Protein AF-A0A821QEH6-F1 (afdb_monomer)

Sequence (62 aa):
EDNEVPTHRHIAIHPRGKDLQIISILHTHCDPMIYPLLFPRGDEGWHQDLEKIDQSRKRTRI

Solvent-accessible surface area (backbone atoms only — not comparable to full-atom values): 4284 Å² total; per-residue (Å²): 134,85,87,71,72,71,92,72,58,69,46,80,46,73,52,90,97,53,70,79,42,77,43,52,69,83,38,37,53,44,54,13,71,76,37,45,90,83,20,80,83,54,51,75,44,76,51,93,84,65,76,86,79,84,73,88,67,84,79,78,83,130

Radius of gyration: 17.46 Å; Cα contacts (8 Å, |Δi|>4): 50; chains: 1; bounding box: 44×30×52 Å

Structure (mmCIF, N/CA/C/O backbone):
data_AF-A0A821QEH6-F1
#
_entry.id   AF-A0A821QEH6-F1
#
loop_
_atom_site.group_PDB
_atom_site.id
_atom_site.type_symbol
_atom_site.label_atom_id
_atom_site.label_alt_id
_atom_site.label_comp_id
_atom_site.label_asym_id
_atom_site.label_entity_id
_atom_site.label_seq_id
_atom_site.pdbx_PDB_ins_code
_atom_site.Cartn_x
_atom_site.Cartn_y
_atom_site.Cartn_z
_atom_site.occupancy
_atom_site.B_iso_or_equiv
_atom_site.auth_seq_id
_atom_site.auth_comp_id
_atom_site.auth_asym_id
_atom_site.auth_atom_id
_atom_site.pdbx_PDB_model_num
ATOM 1 N N . GLU A 1 1 ? 27.272 15.577 -18.024 1.00 43.91 1 GLU A N 1
ATOM 2 C CA . GLU A 1 1 ? 26.377 14.568 -18.611 1.00 43.91 1 GLU A CA 1
ATOM 3 C C . GLU A 1 1 ? 25.603 13.921 -17.469 1.00 43.91 1 GLU A C 1
ATOM 5 O O . GLU A 1 1 ? 26.191 13.232 -16.647 1.00 43.91 1 GLU A O 1
ATOM 10 N N . ASP A 1 2 ? 24.355 14.364 -17.319 1.00 55.56 2 ASP A N 1
ATOM 11 C CA . ASP A 1 2 ? 23.193 13.748 -16.658 1.00 55.56 2 ASP A CA 1
ATOM 12 C C . ASP A 1 2 ? 23.406 12.845 -15.432 1.00 55.56 2 ASP A C 1
ATOM 14 O O . ASP A 1 2 ? 23.151 11.646 -15.447 1.00 55.56 2 ASP A O 1
ATOM 18 N N . ASN A 1 3 ? 23.745 13.478 -14.305 1.00 61.03 3 ASN A N 1
ATOM 19 C CA . ASN A 1 3 ? 23.571 12.930 -12.952 1.00 61.03 3 ASN A CA 1
ATOM 20 C C . ASN A 1 3 ? 22.118 13.110 -12.452 1.00 61.03 3 ASN A C 1
ATOM 22 O O . ASN A 1 3 ? 21.885 13.495 -11.303 1.00 61.03 3 ASN A O 1
ATOM 26 N N . GLU A 1 4 ? 21.120 12.908 -13.313 1.00 67.81 4 GLU A N 1
ATOM 27 C CA . GLU A 1 4 ? 19.726 13.099 -12.918 1.00 67.81 4 GLU A CA 1
ATOM 28 C C . GLU A 1 4 ? 19.250 11.873 -12.128 1.00 6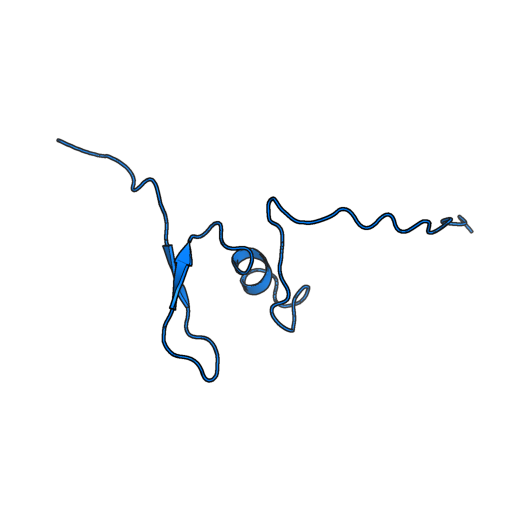7.81 4 GLU A C 1
ATOM 30 O O . GLU A 1 4 ? 19.121 10.765 -12.651 1.00 67.81 4 GLU A O 1
ATOM 35 N N . VAL A 1 5 ? 19.044 12.051 -10.819 1.00 68.50 5 VAL A N 1
ATOM 36 C CA . VAL A 1 5 ? 18.455 11.009 -9.972 1.00 68.50 5 VAL A CA 1
ATOM 37 C C . VAL A 1 5 ? 17.067 10.698 -10.535 1.00 68.50 5 VAL A C 1
ATOM 39 O O . VAL A 1 5 ? 16.273 11.631 -10.666 1.00 68.50 5 VAL A O 1
ATOM 42 N N . PRO A 1 6 ? 16.740 9.424 -10.831 1.00 70.06 6 PRO A N 1
ATOM 43 C CA . PRO A 1 6 ? 15.454 9.077 -11.417 1.00 70.06 6 PRO A CA 1
ATOM 44 C C . PRO A 1 6 ? 14.307 9.666 -10.595 1.00 70.06 6 PRO A C 1
ATOM 46 O O . PRO A 1 6 ? 14.169 9.373 -9.402 1.00 70.06 6 PRO A O 1
ATOM 49 N N . THR A 1 7 ? 13.491 10.506 -11.237 1.00 69.94 7 THR A N 1
ATOM 50 C CA . THR A 1 7 ? 12.372 11.223 -10.604 1.00 69.94 7 THR A CA 1
ATOM 51 C C . THR A 1 7 ? 11.358 10.260 -9.988 1.00 69.94 7 THR A C 1
ATOM 53 O O . THR A 1 7 ? 10.728 10.570 -8.980 1.00 69.94 7 THR A O 1
ATOM 56 N N . HIS A 1 8 ? 11.233 9.062 -10.564 1.00 77.00 8 HIS A N 1
ATOM 57 C CA . HIS A 1 8 ? 10.305 8.030 -10.128 1.00 77.00 8 HIS A CA 1
ATOM 58 C C . HIS A 1 8 ? 11.084 6.813 -9.640 1.00 77.00 8 HIS A C 1
ATOM 60 O O . HIS A 1 8 ? 11.844 6.193 -10.384 1.00 77.00 8 HIS A O 1
ATOM 66 N N . ARG A 1 9 ? 10.896 6.475 -8.363 1.00 88.19 9 ARG A N 1
ATOM 67 C CA . ARG A 1 9 ? 11.447 5.260 -7.762 1.00 88.19 9 ARG A CA 1
ATOM 68 C C . ARG A 1 9 ? 10.361 4.196 -7.745 1.00 88.19 9 ARG A C 1
ATOM 70 O O . ARG A 1 9 ? 9.250 4.443 -7.276 1.00 88.19 9 ARG A O 1
ATOM 77 N N . HIS A 1 10 ? 10.704 3.013 -8.233 1.00 91.50 10 HIS A N 1
ATOM 78 C CA . HIS A 1 10 ? 9.812 1.864 -8.270 1.00 91.50 10 HIS A CA 1
ATOM 79 C C . HIS A 1 10 ? 10.384 0.709 -7.452 1.00 91.50 10 HIS A C 1
ATOM 81 O O . HIS A 1 10 ? 11.596 0.615 -7.256 1.00 91.50 10 HIS A O 1
ATOM 87 N N . ILE A 1 11 ? 9.501 -0.174 -6.997 1.00 91.31 11 ILE A N 1
ATOM 88 C CA . ILE A 1 11 ? 9.836 -1.417 -6.306 1.00 91.31 11 ILE A CA 1
ATOM 89 C C . ILE A 1 11 ? 9.123 -2.583 -6.985 1.00 91.31 11 ILE A C 1
ATOM 91 O O . ILE A 1 11 ? 7.985 -2.453 -7.438 1.00 91.31 11 ILE A O 1
ATOM 95 N N . ALA A 1 12 ? 9.799 -3.726 -7.057 1.00 93.06 12 ALA A N 1
ATOM 96 C CA . ALA A 1 12 ? 9.201 -4.968 -7.521 1.00 93.06 12 ALA A CA 1
ATOM 97 C C . ALA A 1 12 ? 8.612 -5.723 -6.323 1.00 93.06 12 ALA A C 1
ATOM 99 O O . ALA A 1 12 ? 9.289 -5.924 -5.315 1.00 93.06 12 ALA A O 1
ATOM 100 N N . ILE A 1 13 ? 7.358 -6.141 -6.440 1.00 91.81 13 ILE A N 1
ATOM 101 C CA . ILE A 1 13 ? 6.632 -6.898 -5.424 1.00 91.81 13 ILE A CA 1
ATOM 102 C C . ILE A 1 13 ? 6.117 -8.202 -6.028 1.00 91.81 13 ILE A C 1
ATOM 104 O O . ILE A 1 13 ? 5.740 -8.258 -7.197 1.00 91.81 13 ILE A O 1
ATOM 108 N N . HIS A 1 14 ? 6.083 -9.259 -5.221 1.00 93.00 14 HIS A N 1
ATOM 109 C CA . HIS A 1 14 ? 5.562 -10.563 -5.626 1.00 93.00 14 HIS A CA 1
ATOM 110 C C . HIS A 1 14 ? 4.415 -10.971 -4.689 1.00 93.00 14 HIS A C 1
ATOM 112 O O . HIS A 1 14 ? 4.656 -11.603 -3.654 1.00 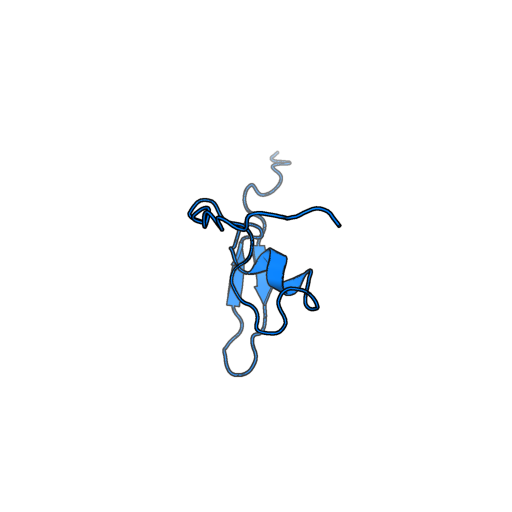93.00 14 HIS A O 1
ATOM 118 N N . PRO A 1 15 ? 3.167 -10.556 -4.980 1.00 88.38 15 PRO A N 1
ATOM 119 C CA . PRO A 1 15 ? 2.022 -10.893 -4.146 1.00 88.38 15 PRO A CA 1
ATOM 120 C C . PRO A 1 15 ? 1.709 -12.389 -4.220 1.00 88.38 15 PRO A C 1
ATOM 122 O O . PRO A 1 15 ? 1.853 -13.025 -5.261 1.00 88.38 15 PRO A O 1
ATOM 125 N N . ARG A 1 16 ? 1.204 -12.966 -3.125 1.00 89.81 16 ARG A N 1
ATOM 126 C CA . ARG A 1 16 ? 0.786 -14.376 -3.126 1.00 89.81 16 ARG A CA 1
ATOM 127 C C . ARG A 1 16 ? -0.343 -14.600 -4.136 1.00 89.81 16 ARG A C 1
ATOM 129 O O . ARG A 1 16 ? -1.379 -13.946 -4.050 1.00 89.81 16 ARG A O 1
ATOM 136 N N . GLY A 1 17 ? -0.152 -15.556 -5.044 1.00 92.44 17 GLY A N 1
ATOM 137 C CA . GLY A 1 17 ? -1.159 -15.940 -6.039 1.00 92.44 17 GLY A CA 1
ATOM 138 C C . GLY A 1 17 ? -1.340 -14.942 -7.186 1.00 92.44 17 GLY A C 1
ATOM 139 O O . GLY A 1 17 ? -2.337 -15.031 -7.898 1.00 92.44 17 GLY A O 1
ATOM 140 N N . LYS A 1 18 ? -0.415 -13.991 -7.356 1.00 91.19 18 LYS A N 1
ATOM 141 C CA . LYS A 1 18 ? -0.369 -13.078 -8.502 1.00 91.19 18 LYS A CA 1
ATOM 142 C C . LYS A 1 18 ? 1.039 -13.066 -9.091 1.00 91.19 18 LYS A C 1
ATOM 144 O O . LYS A 1 18 ? 1.995 -13.461 -8.430 1.00 91.19 18 LYS A O 1
ATOM 149 N N . ASP A 1 19 ? 1.150 -12.576 -10.317 1.00 96.12 19 ASP A N 1
ATOM 150 C CA . ASP A 1 19 ? 2.444 -12.370 -10.960 1.00 96.12 19 ASP A CA 1
ATOM 151 C C . ASP A 1 19 ? 3.242 -11.238 -10.302 1.00 96.12 19 ASP A C 1
ATOM 153 O O . ASP A 1 19 ? 2.717 -10.445 -9.513 1.00 96.12 19 ASP A O 1
ATOM 157 N N . LEU A 1 20 ? 4.529 -11.164 -10.653 1.00 95.25 20 LEU A N 1
ATOM 158 C CA . LEU A 1 20 ? 5.409 -10.063 -10.274 1.00 95.25 20 LEU A CA 1
ATOM 159 C C . LEU A 1 20 ? 4.817 -8.728 -10.749 1.00 95.25 20 LEU A C 1
ATOM 161 O O . LEU A 1 20 ? 4.470 -8.572 -11.918 1.00 95.25 20 LEU A O 1
ATOM 165 N N . GLN A 1 21 ? 4.747 -7.754 -9.849 1.00 93.88 21 GLN A N 1
ATOM 166 C CA . GLN A 1 21 ? 4.259 -6.408 -10.139 1.00 93.88 21 GLN A CA 1
ATOM 167 C C . GLN A 1 21 ? 5.338 -5.387 -9.802 1.00 93.88 21 GLN A C 1
ATOM 169 O O . GLN A 1 21 ? 6.119 -5.578 -8.872 1.00 93.88 21 GLN A O 1
ATOM 174 N N . ILE A 1 22 ? 5.380 -4.289 -10.550 1.00 93.44 22 ILE A N 1
ATOM 175 C CA . ILE A 1 22 ? 6.266 -3.157 -10.276 1.00 93.44 22 ILE A CA 1
ATOM 176 C C . ILE A 1 22 ? 5.382 -1.973 -9.910 1.00 93.44 22 ILE A C 1
ATOM 178 O O . ILE A 1 22 ? 4.527 -1.575 -10.699 1.00 93.44 22 ILE A O 1
ATOM 182 N N . ILE A 1 23 ? 5.583 -1.418 -8.719 1.00 91.94 23 ILE A N 1
ATOM 183 C CA . ILE A 1 23 ? 4.796 -0.292 -8.210 1.00 91.94 23 ILE A CA 1
ATOM 184 C C . ILE A 1 23 ? 5.699 0.893 -7.869 1.00 91.94 23 ILE A C 1
ATOM 186 O O . ILE A 1 23 ? 6.883 0.732 -7.581 1.00 91.94 23 ILE A O 1
ATOM 190 N N . SER A 1 24 ? 5.151 2.107 -7.929 1.00 91.00 24 SER A N 1
ATOM 191 C CA . SER A 1 24 ? 5.820 3.309 -7.412 1.00 91.00 24 SER A CA 1
ATOM 192 C C . SER A 1 24 ? 5.987 3.220 -5.896 1.00 91.00 24 SER A C 1
ATOM 194 O O . SER A 1 24 ? 5.1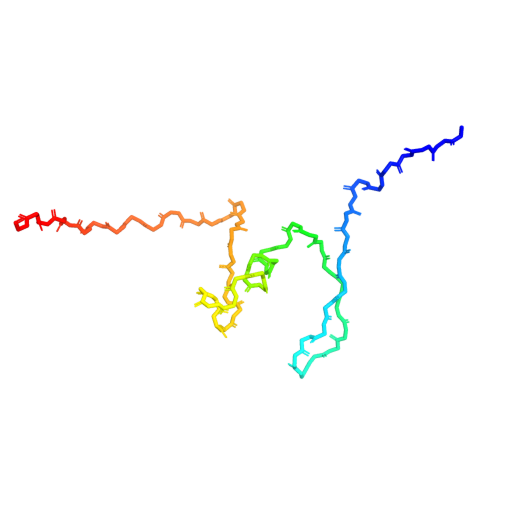17 2.679 -5.219 1.00 91.00 24 SER A O 1
ATOM 196 N N . ILE A 1 25 ? 7.046 3.821 -5.350 1.00 88.62 25 ILE A N 1
ATOM 197 C CA . ILE A 1 25 ? 7.187 3.995 -3.893 1.00 88.62 25 ILE A CA 1
ATOM 198 C C . ILE A 1 25 ? 6.071 4.853 -3.276 1.00 88.62 25 ILE A C 1
ATOM 200 O O . ILE A 1 25 ? 5.897 4.843 -2.064 1.00 88.62 25 ILE A O 1
ATOM 204 N N . LEU A 1 26 ? 5.338 5.609 -4.100 1.00 88.62 26 LEU A N 1
ATOM 205 C CA . LEU A 1 26 ? 4.199 6.432 -3.685 1.00 88.62 26 LEU A CA 1
ATOM 206 C C . LEU A 1 26 ? 2.864 5.676 -3.774 1.00 88.62 26 LEU A C 1
ATOM 208 O O . LEU A 1 26 ? 1.805 6.286 -3.650 1.00 88.62 26 LEU A O 1
ATOM 212 N N . HIS A 1 27 ? 2.886 4.371 -4.056 1.00 91.12 27 HIS A N 1
ATOM 213 C CA . HIS A 1 27 ? 1.663 3.582 -4.110 1.00 91.12 27 HIS A CA 1
ATOM 214 C C . HIS A 1 27 ? 1.046 3.459 -2.715 1.00 91.12 27 HIS A C 1
ATOM 216 O O . HIS A 1 27 ? 1.741 3.219 -1.731 1.00 91.12 27 HIS A O 1
ATOM 222 N N . THR A 1 28 ? -0.282 3.477 -2.658 1.00 91.50 28 THR A N 1
ATOM 223 C CA . THR A 1 28 ? -1.100 3.311 -1.443 1.00 91.50 28 THR A CA 1
ATOM 224 C C . THR A 1 28 ? -0.805 2.029 -0.641 1.00 91.50 28 THR A C 1
ATOM 226 O O . THR A 1 28 ? -1.145 1.933 0.534 1.00 91.50 28 THR A O 1
ATOM 229 N N . HIS A 1 29 ? -0.157 1.032 -1.256 1.00 90.88 29 HIS A N 1
ATOM 230 C CA . HIS A 1 29 ? 0.184 -0.252 -0.642 1.00 90.88 29 HIS A CA 1
ATOM 231 C C . HIS A 1 29 ? 1.623 -0.300 -0.121 1.00 90.88 29 HIS A C 1
ATOM 233 O O . HIS A 1 29 ? 2.000 -1.287 0.510 1.00 90.88 29 HIS A O 1
ATOM 239 N N . CYS A 1 30 ? 2.421 0.752 -0.321 1.00 90.38 30 CYS A N 1
ATOM 240 C CA . CYS A 1 30 ? 3.779 0.813 0.208 1.00 90.38 30 CYS A CA 1
ATOM 241 C C . CYS A 1 30 ? 3.800 0.819 1.740 1.00 90.38 30 CYS A C 1
ATOM 243 O O . CYS A 1 30 ? 4.427 -0.068 2.317 1.00 90.38 30 CYS A O 1
ATOM 245 N N . ASP A 1 31 ? 3.076 1.723 2.410 1.00 89.12 31 ASP A N 1
ATOM 246 C CA . ASP A 1 31 ? 3.060 1.756 3.884 1.00 89.12 31 ASP A CA 1
ATOM 247 C C . ASP A 1 31 ? 2.562 0.440 4.512 1.00 89.12 31 ASP A C 1
ATOM 249 O O . ASP A 1 31 ? 3.211 -0.063 5.433 1.00 89.12 31 ASP A O 1
ATOM 253 N N . PRO A 1 32 ? 1.484 -0.190 4.009 1.00 91.31 32 PRO A N 1
ATOM 254 C CA . PRO A 1 32 ? 1.019 -1.489 4.492 1.00 91.31 32 PRO A CA 1
ATOM 255 C C . PRO A 1 32 ? 2.081 -2.588 4.485 1.00 91.31 32 PRO A C 1
ATOM 257 O O . PRO A 1 32 ? 2.153 -3.389 5.417 1.00 91.31 32 PRO A O 1
ATOM 260 N N . MET A 1 33 ? 2.936 -2.612 3.460 1.00 88.81 33 MET A N 1
ATOM 261 C CA . MET A 1 33 ? 4.031 -3.579 3.369 1.00 88.81 33 MET A CA 1
ATOM 262 C C . MET A 1 33 ? 5.165 -3.287 4.361 1.00 88.81 33 MET A C 1
ATOM 264 O O . MET A 1 33 ? 5.828 -4.221 4.809 1.00 88.81 33 MET A O 1
ATOM 268 N N . ILE A 1 34 ? 5.387 -2.016 4.716 1.00 88.75 34 ILE A N 1
ATOM 269 C CA . ILE A 1 34 ? 6.394 -1.597 5.708 1.00 88.75 34 ILE A CA 1
ATOM 270 C C . ILE A 1 34 ? 5.896 -1.813 7.142 1.00 88.75 34 ILE A C 1
ATOM 272 O O . ILE A 1 34 ? 6.693 -2.125 8.031 1.00 88.75 34 ILE A O 1
ATOM 276 N N . TYR A 1 35 ? 4.580 -1.743 7.368 1.00 90.25 35 TYR A N 1
ATOM 277 C CA . TYR A 1 35 ? 3.960 -1.911 8.685 1.00 90.25 35 TYR A CA 1
ATOM 278 C C . TYR A 1 35 ? 2.994 -3.115 8.774 1.00 90.25 35 TYR A C 1
ATOM 280 O O . TYR A 1 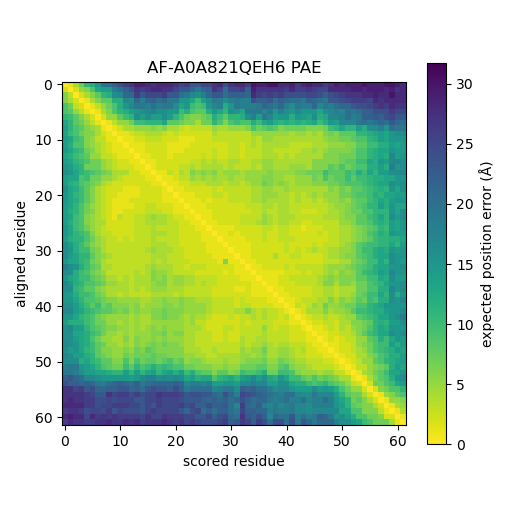35 ? 1.819 -2.929 9.108 1.00 90.25 35 TYR A O 1
ATOM 288 N N . PRO A 1 36 ? 3.458 -4.372 8.595 1.00 87.38 36 PRO A N 1
ATOM 289 C CA . PRO A 1 36 ? 2.581 -5.551 8.575 1.00 87.38 36 PRO A CA 1
ATOM 290 C C . PRO A 1 36 ? 1.718 -5.747 9.829 1.00 87.38 36 PRO A C 1
ATOM 292 O O . PRO A 1 36 ? 0.639 -6.323 9.751 1.00 87.38 36 PRO A O 1
ATOM 295 N N . LEU A 1 37 ? 2.178 -5.275 10.995 1.00 92.25 37 LEU A N 1
ATOM 296 C CA . LEU A 1 37 ? 1.411 -5.358 12.245 1.00 92.25 37 LEU A CA 1
ATOM 297 C C . LEU A 1 37 ? 0.165 -4.463 12.235 1.00 92.25 37 LEU A C 1
ATOM 299 O O . LEU A 1 37 ? -0.835 -4.805 12.860 1.00 92.25 37 LEU A O 1
ATOM 303 N N . LEU A 1 38 ? 0.233 -3.325 11.542 1.00 90.12 38 LEU A N 1
ATOM 304 C CA . LEU A 1 38 ? -0.886 -2.392 11.400 1.00 90.12 38 LEU A CA 1
ATOM 305 C C . LEU A 1 38 ? -1.797 -2.791 10.233 1.00 90.12 38 LEU A C 1
ATOM 307 O O . LEU A 1 38 ? -3.007 -2.602 10.316 1.00 90.12 38 LEU A O 1
ATOM 311 N N . PHE A 1 39 ? -1.224 -3.397 9.189 1.00 90.69 39 PHE A N 1
ATOM 312 C CA . PHE A 1 39 ? -1.923 -3.788 7.965 1.00 90.69 39 PHE A CA 1
ATOM 313 C C . PHE A 1 39 ? -1.758 -5.288 7.670 1.00 90.69 39 PHE A C 1
ATOM 315 O O . PHE A 1 39 ? -1.192 -5.670 6.644 1.00 90.69 39 PHE A O 1
ATOM 322 N N . PRO A 1 40 ? -2.279 -6.185 8.525 1.00 88.25 40 PRO A N 1
ATOM 323 C CA . PRO A 1 40 ? -2.052 -7.627 8.393 1.00 88.25 40 PRO A CA 1
ATOM 324 C C . PRO A 1 40 ? -2.647 -8.230 7.112 1.00 88.25 40 PRO A C 1
ATOM 326 O O . PRO A 1 40 ? -2.263 -9.326 6.703 1.00 88.25 40 PRO A O 1
ATOM 329 N N . ARG A 1 41 ? -3.597 -7.530 6.480 1.00 87.31 41 ARG A N 1
ATOM 330 C CA . ARG A 1 41 ? -4.227 -7.933 5.216 1.00 87.31 41 ARG A CA 1
ATOM 331 C C . ARG A 1 41 ? -3.782 -7.108 4.007 1.00 87.31 41 ARG A C 1
ATOM 333 O O . ARG A 1 41 ? -4.230 -7.405 2.905 1.00 87.31 41 ARG A O 1
ATOM 340 N N . GLY A 1 42 ? -2.888 -6.136 4.192 1.00 83.75 42 GLY A N 1
ATOM 341 C CA . GLY A 1 42 ? -2.454 -5.243 3.117 1.00 83.75 42 GLY A CA 1
ATOM 342 C C . 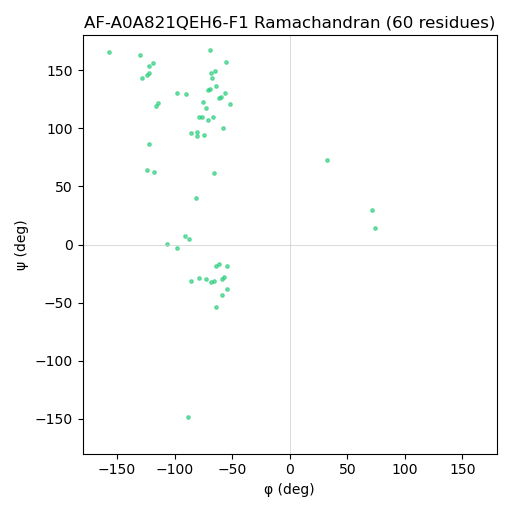GLY A 1 42 ? -3.518 -4.229 2.6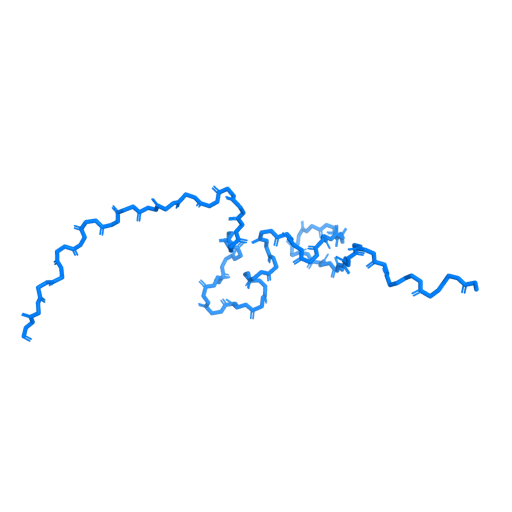89 1.00 83.75 42 GLY A C 1
ATOM 343 O O . GLY A 1 42 ? -3.544 -3.848 1.522 1.00 83.75 42 GLY A O 1
ATOM 344 N N . ASP A 1 43 ? -4.396 -3.822 3.616 1.00 89.31 43 ASP A N 1
ATOM 345 C CA . ASP A 1 43 ? -5.337 -2.711 3.409 1.00 89.31 43 ASP A CA 1
ATOM 346 C C . ASP A 1 43 ? -4.572 -1.441 3.001 1.00 89.31 43 ASP A C 1
ATOM 348 O O . ASP A 1 43 ? -3.386 -1.333 3.287 1.00 89.31 43 ASP A O 1
ATOM 352 N N . GLU A 1 44 ? -5.214 -0.483 2.334 1.00 90.00 44 GLU A N 1
ATOM 353 C CA . GLU A 1 44 ? -4.536 0.736 1.874 1.00 90.00 44 GLU A CA 1
ATOM 354 C C . GLU A 1 44 ? -4.011 1.589 3.036 1.00 90.00 44 GLU A C 1
ATOM 356 O O . GLU A 1 44 ? -4.686 1.801 4.046 1.00 90.00 44 GLU A O 1
ATOM 361 N N . GLY A 1 45 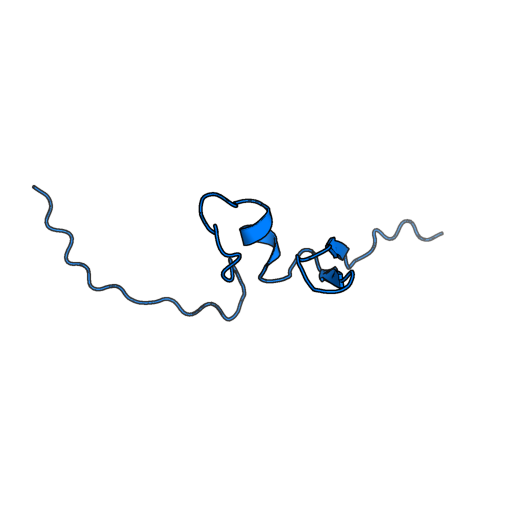? -2.780 2.074 2.874 1.00 88.06 45 GLY A N 1
ATOM 362 C CA . GLY A 1 45 ? -2.149 3.021 3.779 1.00 88.06 45 GLY A CA 1
ATOM 363 C C . GLY A 1 45 ? -2.460 4.463 3.402 1.00 88.06 45 GLY A C 1
ATOM 364 O O . GLY A 1 45 ? -3.528 4.786 2.869 1.00 88.06 45 GLY A O 1
ATOM 365 N N . TRP A 1 46 ? -1.509 5.351 3.685 1.00 85.81 46 TRP A N 1
ATOM 366 C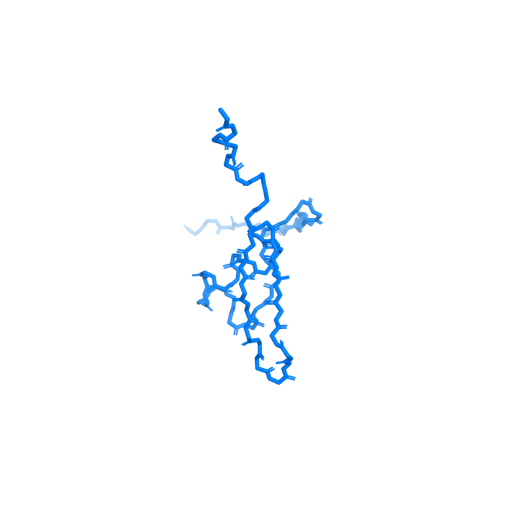 CA . TRP A 1 46 ? -1.680 6.763 3.392 1.00 85.81 46 TRP A CA 1
ATOM 367 C C . TRP A 1 46 ? -1.659 7.014 1.879 1.00 85.81 46 TRP A C 1
ATOM 369 O O . TRP A 1 46 ? -0.808 6.502 1.153 1.00 85.81 46 TRP A O 1
ATOM 379 N N . HIS A 1 47 ? -2.610 7.817 1.405 1.00 88.62 47 HIS A N 1
ATOM 380 C CA . HIS A 1 47 ? -2.683 8.292 0.027 1.00 88.62 47 HIS A CA 1
ATOM 381 C C . HIS A 1 47 ? -3.507 9.583 -0.050 1.00 88.62 47 HIS A C 1
ATOM 383 O O . HIS A 1 47 ? -4.186 9.949 0.909 1.00 88.62 47 HIS A O 1
ATOM 389 N N . GLN A 1 48 ? -3.419 10.301 -1.173 1.00 87.81 48 GLN A N 1
ATOM 390 C CA . GLN A 1 48 ? -4.012 11.640 -1.316 1.00 87.81 48 GLN A CA 1
ATOM 391 C C . GLN A 1 48 ? -5.545 11.635 -1.250 1.00 87.81 48 GLN A C 1
ATOM 393 O O . GLN A 1 48 ? -6.126 12.586 -0.734 1.00 87.81 48 GLN A O 1
ATOM 398 N N . ASP A 1 49 ? -6.175 10.554 -1.708 1.00 89.88 49 ASP A N 1
ATOM 399 C CA . ASP A 1 49 ? -7.634 10.401 -1.733 1.00 89.88 49 ASP A CA 1
ATOM 400 C C . ASP A 1 49 ? -8.208 9.820 -0.426 1.00 89.88 49 ASP A C 1
ATOM 402 O O . ASP A 1 49 ? -9.407 9.562 -0.332 1.00 89.88 49 ASP A O 1
ATOM 406 N N . LEU A 1 50 ? -7.373 9.620 0.603 1.00 88.38 50 LEU A N 1
ATOM 407 C CA . LEU A 1 50 ? -7.807 9.039 1.869 1.00 88.38 50 LEU A CA 1
ATOM 408 C C . LEU A 1 50 ? -8.782 9.983 2.593 1.00 88.38 50 LEU A C 1
ATOM 410 O O . LEU A 1 50 ? -8.394 11.021 3.139 1.00 88.38 50 LEU A O 1
ATOM 414 N N . GLU A 1 51 ? -10.053 9.592 2.659 1.00 89.75 51 GLU A N 1
ATOM 415 C CA . GLU A 1 51 ? -11.076 10.371 3.350 1.00 89.75 51 GLU A CA 1
ATOM 416 C C . GLU A 1 51 ? -10.906 10.327 4.875 1.00 89.75 51 GLU A C 1
ATOM 418 O O . GLU A 1 51 ? -10.777 9.272 5.507 1.00 89.75 51 GLU A O 1
ATOM 423 N N . LYS A 1 52 ? -10.973 11.504 5.507 1.00 85.31 52 LYS A N 1
ATOM 424 C CA . LYS A 1 52 ? -11.013 11.600 6.966 1.00 85.31 52 LYS A CA 1
ATOM 425 C C . LYS A 1 52 ? -12.371 11.114 7.473 1.00 85.31 52 LYS A C 1
ATOM 427 O O . LYS A 1 52 ? -13.363 11.836 7.410 1.00 85.31 52 LYS A O 1
ATOM 432 N N . ILE A 1 53 ? -12.387 9.935 8.085 1.00 82.06 53 ILE A N 1
ATOM 433 C CA . ILE A 1 53 ? -13.565 9.429 8.792 1.00 82.06 53 ILE A CA 1
ATOM 434 C C . ILE A 1 53 ? -13.684 10.164 10.134 1.00 82.06 53 ILE A C 1
ATOM 436 O O . ILE A 1 53 ? -12.879 9.944 11.045 1.00 82.06 53 ILE A O 1
ATOM 440 N N . ASP A 1 54 ? -14.683 11.038 10.277 1.00 77.88 54 ASP A N 1
ATOM 441 C CA . ASP A 1 54 ? -14.951 11.711 11.550 1.00 77.88 54 ASP A CA 1
ATOM 442 C C . ASP A 1 54 ? -15.601 10.735 12.540 1.00 77.88 54 ASP A C 1
ATOM 444 O O . ASP A 1 54 ? -16.809 10.497 12.555 1.00 77.88 54 ASP A O 1
ATOM 44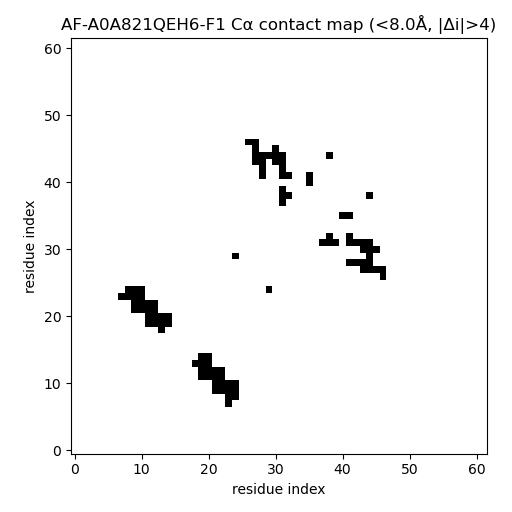8 N N . GLN A 1 55 ? -14.775 10.106 13.371 1.00 71.94 55 GLN A N 1
ATOM 449 C CA . GLN A 1 55 ? -15.256 9.291 14.478 1.00 71.94 55 GLN A CA 1
ATOM 450 C C . GLN A 1 55 ? -15.626 10.242 15.624 1.00 71.94 55 GLN A C 1
ATOM 452 O O . GLN A 1 55 ? -14.761 10.607 16.422 1.00 71.94 55 GLN A O 1
ATOM 457 N N . SER A 1 56 ? -16.911 10.601 15.743 1.00 69.56 56 SER A N 1
ATOM 458 C CA . SER A 1 56 ? -17.492 11.286 16.916 1.00 69.56 56 SER A CA 1
ATOM 459 C C . SER A 1 56 ? -17.464 10.376 18.154 1.00 69.56 56 SER A C 1
ATOM 461 O O . SER A 1 56 ? -18.476 9.970 18.726 1.00 69.56 56 SER A O 1
ATOM 463 N N . ARG A 1 57 ? -16.265 9.979 18.573 1.00 68.19 57 ARG A N 1
ATOM 464 C CA . ARG A 1 57 ? -16.042 9.280 19.830 1.00 68.19 57 ARG A CA 1
ATOM 465 C C . ARG A 1 57 ? -15.886 10.353 20.888 1.00 68.19 57 ARG A C 1
ATOM 467 O O . ARG A 1 57 ? -14.800 10.898 21.076 1.00 68.19 57 ARG A O 1
ATOM 474 N N . LYS A 1 58 ? -16.982 10.656 21.590 1.00 68.75 58 LYS A N 1
ATOM 475 C CA . LYS A 1 58 ? -16.923 11.404 22.850 1.00 68.75 58 LYS A CA 1
ATOM 476 C C . LYS A 1 58 ? -16.026 10.619 23.803 1.00 68.75 58 LYS A C 1
ATOM 478 O O . LYS A 1 58 ? -16.421 9.597 24.356 1.00 68.75 58 LYS A O 1
ATOM 483 N N . ARG A 1 59 ? -14.776 11.055 23.917 1.00 71.62 59 ARG A N 1
ATOM 484 C CA . ARG A 1 59 ? -13.772 10.424 24.764 1.00 71.62 59 ARG A CA 1
ATOM 485 C C . ARG A 1 59 ? -14.014 10.916 26.186 1.00 71.62 59 ARG A C 1
ATOM 487 O O . ARG A 1 59 ? -13.555 11.992 26.555 1.00 71.62 59 ARG A O 1
ATOM 494 N N . THR A 1 60 ? -14.788 10.169 26.964 1.00 66.75 60 THR A N 1
ATOM 495 C CA . THR A 1 60 ? -14.976 10.479 28.384 1.00 66.75 60 THR A CA 1
ATOM 496 C C . THR A 1 60 ? -13.691 10.115 29.117 1.00 66.75 60 THR A C 1
ATOM 498 O O . THR A 1 60 ? -13.255 8.964 29.080 1.00 66.75 60 THR A O 1
ATOM 501 N N . ARG A 1 61 ? -13.040 11.109 29.723 1.00 73.88 61 ARG A N 1
ATOM 502 C CA . ARG A 1 61 ? -11.883 10.892 30.595 1.00 73.88 61 ARG A CA 1
ATOM 503 C C . ARG A 1 61 ? -12.415 10.335 31.921 1.00 73.88 61 ARG A C 1
ATOM 505 O O . ARG A 1 61 ? -13.296 10.967 32.498 1.00 73.88 61 ARG A O 1
ATOM 512 N N . ILE A 1 62 ? -11.938 9.158 32.332 1.00 65.31 62 ILE A N 1
ATOM 513 C CA . ILE A 1 62 ? -12.139 8.627 33.692 1.00 65.31 62 ILE A CA 1
ATOM 514 C C . ILE A 1 62 ? -11.152 9.331 34.622 1.00 65.31 62 ILE A C 1
ATOM 516 O O . ILE A 1 62 ? -10.014 9.589 34.159 1.00 65.31 62 ILE A O 1
#

Mean predicted aligned error: 8.98 Å

Secondary structure (DSSP, 8-state):
------SS-EEEE--TTS--EEEETTSTTHHHHH-TTT-TT----S-TT-------------

pLDDT: mean 83.78, std 11.05, range [43.91, 96.12]

Nearest PDB structures (foldseek):
  6skl-assembly1_X  TM=2.826E-01  e=8.013E+00  Saccharomyces cerevisiae S288C

Foldseek 3Di:
DDPDDPPWDWDWDDDPPDHIDIGTCLDQQNVCVVCCVVNVPSPGHDDPPDDDDPDPPPDDDD